Protein AF-A0A354T811-F1 (afdb_monomer)

Secondary structure (DSSP, 8-state):
-EEEEEEEESS--SEEEEEETTEEEE----SSSEEEEEE-S-STT-EEEEEEEE--TTPPSEEEEEEEEETTS--EEEEEEESSSEEEEEEEE---

Radius of gyration: 12.99 Å; Cα contacts (8 Å, |Δi|>4): 223; chains: 1; bounding box: 30×20×35 Å

Foldseek 3Di:
DKKKKWKAKPDQFPFKWKDKDHDIDGDRSPDPRDIDIDDHPDQAVWIKIWIKTAHDPPDAWMKMKMWMGDVPADIDIDMDIDGPRIDTDIDTGHDD

Mean predicted aligned error: 4.7 Å

Structure (mmCIF, N/CA/C/O backbone):
data_AF-A0A354T811-F1
#
_entry.id   AF-A0A354T811-F1
#
loop_
_atom_site.group_PDB
_atom_site.id
_atom_site.type_symbol
_atom_site.label_atom_id
_atom_site.label_alt_id
_atom_site.label_comp_id
_atom_site.label_asym_id
_atom_site.label_entity_id
_atom_site.label_seq_id
_atom_site.pdbx_PDB_ins_code
_atom_site.Cartn_x
_atom_site.Cartn_y
_atom_site.Cartn_z
_atom_site.occupancy
_atom_site.B_iso_or_equiv
_atom_site.auth_seq_id
_atom_site.auth_comp_id
_atom_site.auth_asym_id
_atom_site.auth_atom_id
_atom_site.pdbx_PDB_model_num
ATOM 1 N N . MET A 1 1 ? -7.029 -4.048 15.467 1.00 85.81 1 MET A N 1
ATOM 2 C CA . MET A 1 1 ? -8.122 -4.612 14.637 1.00 85.81 1 MET A CA 1
ATOM 3 C C . MET A 1 1 ? -7.538 -5.245 13.385 1.00 85.81 1 MET A C 1
ATOM 5 O O . MET A 1 1 ? -6.485 -4.795 12.947 1.00 85.81 1 MET A O 1
ATOM 9 N N . LYS A 1 2 ? -8.160 -6.296 12.843 1.00 89.75 2 LYS A N 1
ATOM 10 C CA . LYS A 1 2 ? -7.717 -6.882 11.570 1.00 89.75 2 LYS A CA 1
ATOM 11 C C . LYS A 1 2 ? -8.169 -5.991 10.415 1.00 89.75 2 LYS A C 1
ATOM 13 O O . LYS A 1 2 ? -9.183 -5.309 10.537 1.00 89.75 2 LYS A O 1
ATOM 18 N N . ALA A 1 3 ? -7.407 -5.985 9.337 1.00 91.62 3 ALA A N 1
ATOM 19 C CA . ALA A 1 3 ? -7.772 -5.327 8.099 1.00 91.62 3 ALA A CA 1
ATOM 20 C C . ALA A 1 3 ? -7.157 -6.075 6.924 1.00 91.62 3 ALA A C 1
ATOM 22 O O . ALA A 1 3 ? -6.077 -6.651 7.054 1.00 91.62 3 ALA A O 1
ATOM 23 N N . LEU A 1 4 ? -7.823 -6.021 5.782 1.00 91.31 4 LEU A N 1
ATOM 24 C CA . LEU A 1 4 ? -7.290 -6.508 4.527 1.00 91.31 4 LEU A CA 1
ATOM 25 C C . LEU A 1 4 ? -6.825 -5.315 3.698 1.00 91.31 4 LEU A C 1
ATOM 27 O O . LEU A 1 4 ? -7.599 -4.400 3.420 1.00 91.31 4 LEU A O 1
ATOM 31 N N . LEU A 1 5 ? -5.551 -5.320 3.321 1.00 90.00 5 LEU A N 1
ATOM 32 C CA . LEU A 1 5 ? -4.998 -4.3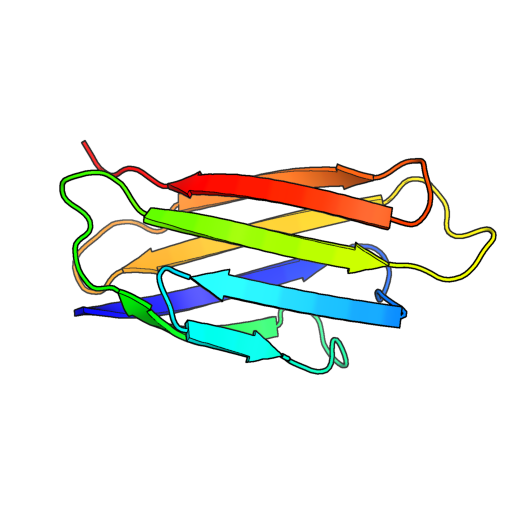68 2.375 1.00 90.00 5 LEU A CA 1
ATOM 33 C C . LEU A 1 5 ? -4.870 -5.049 1.015 1.00 90.00 5 LEU A C 1
ATOM 35 O O . LEU A 1 5 ? -4.200 -6.070 0.877 1.00 90.00 5 LEU A O 1
ATOM 39 N N . ARG A 1 6 ? -5.487 -4.461 0.001 1.00 91.56 6 ARG A N 1
ATOM 40 C CA . ARG A 1 6 ? -5.397 -4.885 -1.389 1.00 91.56 6 ARG A CA 1
ATOM 41 C C . ARG A 1 6 ? -4.646 -3.840 -2.180 1.00 91.56 6 ARG A C 1
ATOM 43 O O . ARG A 1 6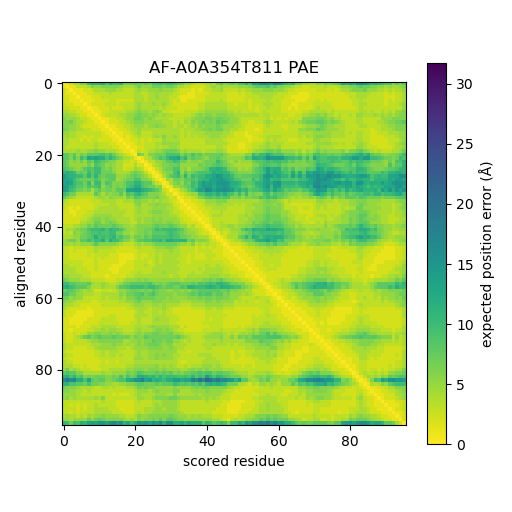 ? -5.006 -2.670 -2.173 1.00 91.56 6 ARG A O 1
ATOM 50 N N . LEU A 1 7 ? -3.625 -4.264 -2.902 1.00 90.25 7 LEU A N 1
ATOM 51 C CA . LEU A 1 7 ? -2.851 -3.389 -3.760 1.00 90.25 7 LEU A CA 1
ATOM 52 C C . LEU A 1 7 ? -2.943 -3.867 -5.205 1.00 90.25 7 LEU A C 1
ATOM 54 O O . LEU A 1 7 ? -2.668 -5.023 -5.529 1.00 90.25 7 LEU A O 1
ATOM 58 N N . ARG A 1 8 ? -3.337 -2.959 -6.093 1.00 92.19 8 ARG A N 1
ATOM 59 C CA . ARG A 1 8 ? -3.409 -3.180 -7.536 1.00 92.19 8 ARG A CA 1
ATOM 60 C C . ARG A 1 8 ? -2.431 -2.250 -8.227 1.00 92.19 8 ARG A C 1
ATOM 62 O O . ARG A 1 8 ? -2.312 -1.093 -7.843 1.00 92.19 8 ARG A O 1
ATOM 69 N N . PHE A 1 9 ? -1.752 -2.746 -9.249 1.00 90.50 9 PHE A N 1
ATOM 70 C CA . PHE A 1 9 ? -0.834 -1.950 -10.057 1.00 90.50 9 PHE A CA 1
ATOM 71 C C . PHE A 1 9 ? -1.025 -2.286 -11.532 1.00 90.50 9 PHE A C 1
ATOM 73 O O . PHE A 1 9 ? -1.245 -3.445 -11.881 1.00 90.50 9 PHE A O 1
ATOM 80 N N . ALA A 1 10 ? -0.937 -1.275 -12.397 1.00 87.94 10 ALA A N 1
ATOM 81 C CA . ALA A 1 10 ? -0.990 -1.481 -13.846 1.00 87.94 10 ALA A CA 1
ATOM 82 C C . ALA A 1 10 ? 0.299 -2.139 -14.370 1.00 87.94 10 ALA A C 1
ATOM 84 O O . ALA A 1 10 ? 0.256 -3.047 -15.197 1.00 87.94 10 ALA A O 1
ATOM 85 N N . HIS A 1 11 ? 1.445 -1.713 -13.835 1.00 88.94 11 HIS A N 1
ATOM 86 C CA . HIS A 1 11 ? 2.763 -2.261 -14.145 1.00 88.94 11 HIS A CA 1
ATOM 87 C C . HIS A 1 11 ? 3.438 -2.769 -12.876 1.00 88.94 11 HIS A C 1
ATOM 89 O O . HIS A 1 11 ? 3.398 -2.098 -11.843 1.00 88.94 11 HIS A O 1
ATOM 95 N N . LYS A 1 12 ? 4.078 -3.943 -12.963 1.00 88.12 12 LYS A N 1
ATOM 96 C CA . LYS A 1 12 ? 4.791 -4.559 -11.838 1.00 88.12 12 LYS A CA 1
ATOM 97 C C . LYS A 1 12 ? 5.920 -3.636 -11.352 1.00 88.12 12 LYS A C 1
ATOM 99 O O . LYS A 1 12 ? 6.837 -3.378 -12.136 1.00 88.12 12 LYS A O 1
ATOM 104 N N . PRO A 1 13 ? 5.887 -3.160 -10.095 1.00 88.88 13 PRO A N 1
ATOM 105 C CA . PRO A 1 13 ? 7.009 -2.432 -9.521 1.00 88.88 13 PRO A CA 1
ATOM 106 C C . PRO A 1 13 ? 8.195 -3.375 -9.275 1.00 88.88 13 PRO A C 1
ATOM 108 O O . PRO A 1 13 ? 8.023 -4.555 -8.961 1.00 88.88 13 PRO A O 1
ATOM 111 N N . ALA A 1 14 ? 9.407 -2.847 -9.428 1.00 88.06 14 ALA A N 1
ATOM 112 C CA . ALA A 1 14 ? 10.651 -3.530 -9.090 1.00 88.06 14 ALA A CA 1
ATOM 113 C C . ALA A 1 14 ? 10.809 -3.667 -7.570 1.00 88.06 14 ALA A C 1
ATOM 115 O O . ALA A 1 14 ? 11.200 -4.726 -7.080 1.00 88.06 14 ALA A O 1
ATOM 116 N N . THR A 1 15 ? 10.458 -2.615 -6.827 1.00 87.31 15 THR A N 1
ATOM 117 C CA . THR A 1 15 ? 10.374 -2.643 -5.364 1.00 87.31 15 THR A CA 1
ATOM 118 C C . THR A 1 15 ? 9.025 -2.110 -4.922 1.00 87.31 15 THR A C 1
ATOM 120 O O . THR A 1 15 ? 8.534 -1.130 -5.475 1.00 87.31 15 THR A O 1
ATOM 123 N N . LEU A 1 16 ? 8.439 -2.746 -3.913 1.00 88.75 16 LEU A N 1
ATOM 124 C CA . LEU A 1 16 ? 7.219 -2.294 -3.260 1.00 88.75 16 LEU A CA 1
ATOM 125 C C . LEU A 1 16 ? 7.406 -2.446 -1.751 1.00 88.75 16 LEU A C 1
ATOM 127 O O . LEU A 1 16 ? 7.591 -3.558 -1.253 1.00 88.75 16 LEU A O 1
ATOM 131 N N . SER A 1 17 ? 7.361 -1.327 -1.039 1.00 88.94 17 SER A N 1
ATOM 132 C CA . SER A 1 17 ? 7.277 -1.293 0.413 1.00 88.94 17 SER A CA 1
ATOM 133 C C . SER A 1 17 ? 5.984 -0.604 0.816 1.00 88.94 17 SER A C 1
ATOM 135 O O . SER A 1 17 ? 5.629 0.465 0.315 1.00 88.94 17 SER A O 1
ATOM 137 N N . LEU A 1 18 ? 5.266 -1.254 1.719 1.00 89.00 18 LEU A N 1
ATOM 138 C CA . LEU A 1 18 ? 4.074 -0.725 2.347 1.00 89.00 18 LEU A CA 1
ATOM 139 C C . LEU A 1 18 ? 4.334 -0.660 3.835 1.00 89.00 18 LEU A C 1
ATOM 141 O O . LEU A 1 18 ? 4.743 -1.652 4.429 1.00 89.00 18 LEU A O 1
ATOM 145 N N . LYS A 1 19 ? 4.056 0.469 4.466 1.00 89.50 19 LYS A N 1
ATOM 146 C CA . LYS A 1 19 ? 4.134 0.577 5.919 1.00 89.50 19 LYS A CA 1
ATOM 147 C C . LYS A 1 19 ? 2.836 1.135 6.463 1.00 89.50 19 LYS A C 1
ATOM 149 O O . LYS A 1 19 ? 2.310 2.114 5.948 1.00 89.50 19 LYS A O 1
ATOM 154 N N . ILE A 1 20 ? 2.321 0.494 7.506 1.00 86.00 20 ILE A N 1
ATOM 155 C CA . ILE A 1 20 ? 1.110 0.923 8.205 1.00 86.00 20 ILE A CA 1
ATOM 156 C C . ILE A 1 20 ? 1.447 1.030 9.685 1.00 86.00 20 ILE A C 1
ATOM 158 O O . ILE A 1 20 ? 1.865 0.043 10.298 1.00 86.00 20 ILE A O 1
ATOM 162 N N . ALA A 1 21 ? 1.274 2.228 10.250 1.00 75.62 21 ALA A N 1
ATOM 163 C CA . ALA A 1 21 ? 1.762 2.574 11.586 1.00 75.62 21 ALA A CA 1
ATOM 164 C C . ALA A 1 21 ? 3.261 2.222 11.740 1.00 75.62 21 ALA A C 1
ATOM 166 O O . ALA A 1 21 ? 4.104 2.810 11.065 1.00 75.62 21 ALA A O 1
ATOM 167 N N . ASP A 1 22 ? 3.601 1.228 12.562 1.00 72.19 22 ASP A N 1
ATOM 168 C CA . ASP A 1 22 ? 4.978 0.757 12.780 1.00 72.19 22 ASP A CA 1
ATOM 169 C C . ASP A 1 22 ? 5.315 -0.550 12.055 1.00 72.19 22 ASP A C 1
ATOM 171 O O . ASP A 1 22 ? 6.446 -1.034 12.131 1.00 72.19 22 ASP A O 1
ATOM 175 N N . LYS A 1 23 ? 4.355 -1.139 11.335 1.00 75.75 23 LYS A N 1
ATOM 176 C CA . LYS A 1 23 ? 4.560 -2.413 10.652 1.00 75.75 23 LYS A CA 1
ATOM 177 C C . LYS A 1 23 ? 4.897 -2.172 9.190 1.00 75.75 23 LYS A C 1
ATOM 179 O O . LYS A 1 23 ? 4.038 -1.789 8.397 1.00 75.75 23 LYS A O 1
ATOM 184 N N . GLU A 1 24 ? 6.151 -2.427 8.844 1.00 79.69 24 GLU A N 1
ATOM 185 C CA . GLU A 1 24 ? 6.568 -2.530 7.453 1.00 79.69 24 GLU A CA 1
ATOM 186 C C . GLU A 1 24 ? 6.177 -3.907 6.899 1.00 79.69 24 GLU A C 1
ATOM 188 O O . GLU A 1 24 ? 6.415 -4.954 7.506 1.00 79.69 24 GLU A O 1
ATOM 193 N N . LEU A 1 25 ? 5.527 -3.883 5.747 1.00 73.25 25 LEU A N 1
ATOM 194 C CA . LEU A 1 25 ? 5.089 -5.014 4.953 1.00 73.25 25 LEU A CA 1
ATOM 195 C C . LEU A 1 25 ? 5.852 -4.943 3.633 1.00 73.25 25 LEU A C 1
ATOM 197 O O . LEU A 1 25 ? 5.374 -4.416 2.627 1.00 73.25 25 LEU A O 1
ATOM 201 N N . ILE A 1 26 ? 7.067 -5.481 3.646 1.00 68.75 26 ILE A N 1
ATOM 202 C CA . ILE A 1 26 ? 7.834 -5.685 2.421 1.00 68.75 26 ILE A CA 1
ATOM 203 C C . ILE A 1 26 ? 7.248 -6.914 1.748 1.00 68.75 26 ILE A C 1
ATOM 205 O O . ILE A 1 26 ? 7.393 -8.033 2.243 1.00 68.75 26 ILE A O 1
ATOM 209 N N . THR A 1 27 ? 6.558 -6.699 0.636 1.00 67.88 27 THR A N 1
ATOM 210 C CA . THR A 1 27 ? 5.885 -7.783 -0.070 1.00 67.88 27 THR A CA 1
ATOM 211 C C . THR A 1 27 ? 6.383 -7.813 -1.504 1.00 67.88 27 THR A C 1
ATOM 213 O O . THR A 1 27 ? 6.366 -6.774 -2.170 1.00 67.88 27 THR A O 1
ATOM 216 N N . PRO A 1 28 ? 6.838 -8.969 -2.009 1.00 66.31 28 PRO A N 1
ATOM 217 C CA . PRO A 1 28 ? 7.199 -9.064 -3.408 1.00 66.31 28 PRO A CA 1
ATOM 218 C C . PRO A 1 28 ? 5.940 -8.835 -4.255 1.00 66.31 28 PRO A C 1
ATOM 220 O O . PRO A 1 28 ? 4.919 -9.501 -4.079 1.00 66.31 28 PRO A O 1
ATOM 223 N N . ALA A 1 29 ? 5.998 -7.860 -5.162 1.00 69.50 29 ALA A N 1
ATOM 224 C CA . ALA A 1 29 ? 4.894 -7.492 -6.048 1.00 69.50 29 ALA A CA 1
ATOM 225 C C . ALA A 1 29 ? 4.750 -8.495 -7.208 1.00 69.50 29 ALA A C 1
ATOM 227 O O . ALA A 1 29 ? 4.776 -8.134 -8.385 1.00 69.50 29 ALA A O 1
ATOM 228 N N . ASP A 1 30 ? 4.671 -9.785 -6.887 1.00 70.06 30 ASP A N 1
ATOM 229 C CA . ASP A 1 30 ? 4.692 -10.865 -7.873 1.00 70.06 30 ASP A CA 1
ATOM 230 C C . ASP A 1 30 ? 3.335 -11.107 -8.536 1.00 70.06 30 ASP A C 1
ATOM 232 O O . ASP A 1 30 ? 3.292 -11.638 -9.646 1.00 70.06 30 ASP A O 1
ATOM 236 N N . ALA A 1 31 ? 2.246 -10.668 -7.901 1.00 72.50 31 ALA A N 1
ATOM 237 C CA . ALA A 1 31 ? 0.887 -10.786 -8.411 1.00 72.50 31 ALA A CA 1
ATOM 238 C C . ALA A 1 31 ? 0.056 -9.526 -8.119 1.00 72.50 31 ALA A C 1
ATOM 240 O O . ALA A 1 31 ? 0.315 -8.802 -7.158 1.00 72.50 31 ALA A O 1
ATOM 241 N N . SER A 1 32 ? -0.947 -9.277 -8.967 1.00 81.19 32 SER A N 1
ATOM 242 C CA . SER A 1 32 ? -1.943 -8.217 -8.798 1.00 81.19 32 SER A CA 1
ATOM 243 C C . SER A 1 32 ? -3.355 -8.796 -9.005 1.00 81.19 32 SER A C 1
ATOM 245 O O . SER A 1 32 ? -3.570 -9.436 -10.037 1.00 81.19 32 SER A O 1
ATOM 247 N N . PRO A 1 33 ? -4.316 -8.593 -8.080 1.00 85.19 33 PRO A N 1
ATOM 248 C CA . PRO A 1 33 ? -4.170 -7.862 -6.822 1.00 85.19 33 PRO A CA 1
ATOM 249 C C . PRO A 1 33 ? -3.250 -8.588 -5.834 1.00 85.19 33 PRO A C 1
ATOM 251 O O . PRO A 1 33 ? -3.246 -9.813 -5.747 1.00 85.19 33 PRO A O 1
ATOM 254 N N . LEU A 1 34 ? -2.484 -7.804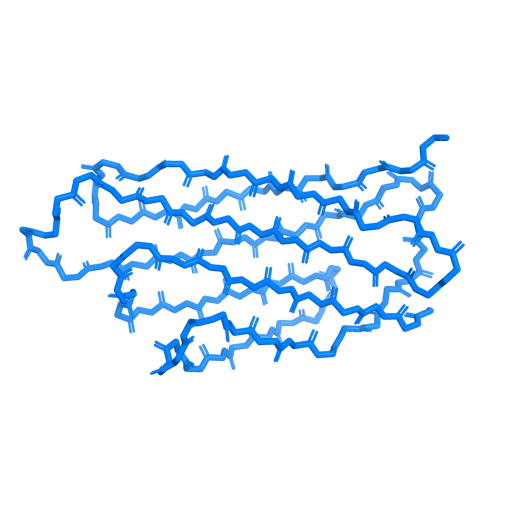 -5.085 1.00 86.38 34 LEU A N 1
ATOM 255 C CA . LEU A 1 34 ? -1.738 -8.260 -3.928 1.00 86.38 34 LEU A CA 1
ATOM 256 C C . LEU A 1 34 ? -2.624 -8.084 -2.697 1.00 86.38 34 LEU A C 1
ATOM 258 O O . LEU A 1 34 ? -3.053 -6.968 -2.419 1.00 86.38 34 LEU A O 1
ATOM 262 N N . GLU A 1 35 ? -2.896 -9.162 -1.973 1.00 89.19 35 GLU A N 1
ATOM 263 C CA . GLU A 1 35 ? -3.691 -9.125 -0.745 1.00 89.19 35 GLU A CA 1
ATOM 264 C C . GLU A 1 35 ? -2.775 -9.338 0.460 1.00 89.19 35 GLU A C 1
ATOM 266 O O . GLU A 1 35 ? -1.977 -10.277 0.487 1.00 89.19 35 GLU A O 1
ATOM 271 N N . VAL A 1 36 ? -2.865 -8.449 1.446 1.00 86.19 36 VAL A N 1
ATOM 272 C CA . VAL A 1 36 ? -2.021 -8.466 2.638 1.00 86.19 36 VAL A CA 1
ATOM 273 C C . VAL A 1 36 ? -2.881 -8.263 3.875 1.00 86.19 36 VAL A C 1
ATOM 275 O O . VAL A 1 36 ? -3.556 -7.244 4.022 1.00 86.19 36 VAL A O 1
ATOM 278 N N . ASP A 1 37 ? -2.814 -9.215 4.801 1.00 87.69 37 ASP A N 1
ATOM 279 C CA . ASP A 1 37 ? -3.422 -9.065 6.117 1.00 87.69 37 ASP A CA 1
ATOM 280 C C . ASP A 1 37 ? -2.635 -8.054 6.962 1.00 87.69 37 ASP A C 1
ATOM 282 O O . ASP A 1 37 ? -1.456 -8.236 7.299 1.00 87.69 37 ASP A O 1
ATOM 286 N N . ALA A 1 38 ? -3.317 -6.986 7.355 1.00 86.25 38 ALA A N 1
ATOM 287 C CA . ALA A 1 38 ? -2.802 -5.936 8.212 1.00 86.25 38 ALA A CA 1
ATOM 288 C C . ALA A 1 38 ? -3.490 -5.956 9.583 1.00 86.25 38 ALA A C 1
ATOM 290 O O . ALA A 1 38 ? -4.611 -6.435 9.769 1.00 86.25 38 ALA A O 1
ATOM 291 N N . VAL A 1 39 ? -2.794 -5.410 10.577 1.00 86.81 39 VAL A N 1
ATOM 292 C CA . VAL A 1 39 ? -3.370 -5.151 11.897 1.00 86.81 39 VAL A CA 1
ATOM 293 C C . VAL A 1 39 ? -3.260 -3.660 12.145 1.00 86.81 39 VAL A C 1
ATOM 295 O O . VAL A 1 39 ? -2.157 -3.131 12.243 1.00 86.81 39 VAL A O 1
ATOM 298 N N . LEU A 1 40 ? -4.405 -2.991 12.233 1.00 86.19 40 LEU A N 1
ATOM 299 C CA . LEU A 1 40 ? -4.486 -1.558 12.491 1.00 86.19 40 LEU A CA 1
ATOM 300 C C . LEU A 1 40 ? -4.576 -1.316 13.999 1.00 86.19 40 LEU A C 1
ATOM 302 O O . LEU A 1 40 ? -5.247 -2.072 14.714 1.00 86.19 40 LEU A O 1
ATOM 306 N N . ALA A 1 41 ? -3.913 -0.266 14.481 1.00 83.75 41 ALA A N 1
ATOM 307 C CA . ALA A 1 41 ? -3.983 0.134 15.885 1.00 83.75 41 ALA A CA 1
ATOM 308 C C . ALA A 1 41 ? -5.352 0.752 16.220 1.00 83.75 41 ALA A C 1
ATOM 310 O O . ALA A 1 41 ? -6.006 0.328 17.170 1.00 83.75 41 ALA A O 1
ATOM 311 N N . SER A 1 42 ? -5.801 1.701 15.397 1.00 82.94 42 SER A N 1
ATOM 312 C CA . SER A 1 42 ? -7.096 2.379 15.479 1.00 82.94 42 SER A CA 1
ATOM 313 C C . SER A 1 42 ? -7.475 2.901 14.092 1.00 82.94 42 SER A C 1
ATOM 315 O O . SER A 1 42 ? -6.593 3.161 13.278 1.00 82.94 42 SER A O 1
ATOM 317 N N . THR A 1 43 ? -8.771 3.059 13.829 1.00 84.50 43 THR A N 1
ATOM 318 C CA . THR A 1 43 ? -9.308 3.757 12.647 1.00 84.50 43 THR A CA 1
ATOM 319 C C . THR A 1 43 ? -9.959 5.096 12.999 1.00 84.50 43 THR A C 1
ATOM 321 O O . THR A 1 43 ? -10.400 5.796 12.091 1.00 84.50 43 THR A O 1
ATOM 324 N N . GLN A 1 44 ? -10.011 5.470 14.289 1.00 83.38 44 GLN A N 1
ATOM 325 C CA . GLN A 1 44 ? -10.689 6.692 14.753 1.00 83.38 44 GLN A CA 1
ATOM 326 C C . GLN A 1 44 ? -10.042 7.970 14.208 1.00 83.38 44 GLN A C 1
ATOM 328 O O . GLN A 1 44 ? -10.750 8.874 13.774 1.00 83.38 44 GLN A O 1
ATOM 333 N N . ASP A 1 45 ? -8.711 8.021 14.180 1.00 83.19 45 ASP A N 1
ATOM 334 C CA . ASP A 1 45 ? -7.943 9.179 13.703 1.00 83.19 45 ASP A CA 1
ATOM 335 C C . ASP A 1 45 ? -7.579 9.076 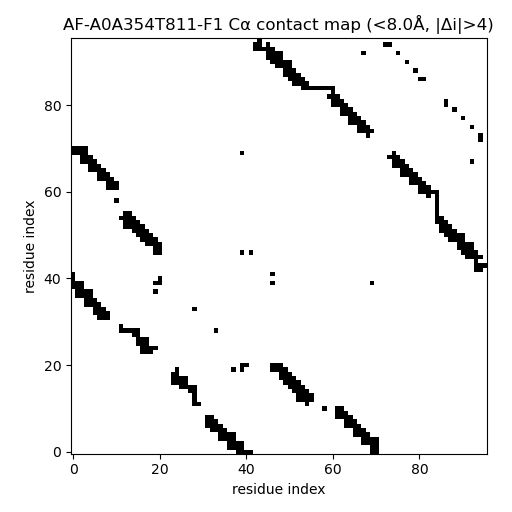12.211 1.00 83.19 45 ASP A C 1
ATOM 337 O O . ASP A 1 45 ? -6.890 9.932 11.660 1.00 83.19 45 ASP A O 1
ATOM 341 N N . GLY A 1 46 ? -8.066 8.028 11.543 1.00 87.25 46 GLY A N 1
ATOM 342 C CA . GLY A 1 46 ? -7.580 7.602 10.240 1.00 87.25 46 GLY A CA 1
ATOM 343 C C . GLY A 1 46 ? -6.348 6.702 10.336 1.00 87.25 46 GLY A C 1
ATOM 344 O O . GLY A 1 46 ? -5.776 6.472 11.400 1.00 87.25 46 GLY A O 1
ATOM 345 N N . VAL A 1 47 ? -5.988 6.118 9.201 1.00 90.19 47 VAL A N 1
ATOM 346 C CA . VAL A 1 47 ? -4.898 5.158 9.058 1.00 90.19 47 VAL A CA 1
ATOM 347 C C . VAL A 1 47 ? -3.986 5.644 7.953 1.00 90.19 47 VAL A C 1
ATOM 349 O O . VAL A 1 47 ? -4.389 5.671 6.790 1.00 90.19 47 VAL A O 1
ATOM 352 N N . ASP A 1 48 ? -2.755 5.968 8.323 1.00 91.94 48 ASP A N 1
ATOM 353 C CA . ASP A 1 48 ? -1.714 6.326 7.372 1.00 91.94 48 ASP A CA 1
ATOM 354 C C . ASP A 1 48 ? -1.037 5.072 6.823 1.00 91.94 48 ASP A C 1
ATOM 356 O O . ASP A 1 48 ? -0.518 4.225 7.564 1.00 91.94 48 ASP A O 1
ATOM 360 N N . VAL A 1 49 ? -1.043 4.973 5.499 1.00 91.44 49 VAL A N 1
ATOM 361 C CA . VAL A 1 49 ? -0.348 3.948 4.732 1.00 91.44 49 VAL A CA 1
ATOM 362 C C . VAL A 1 49 ? 0.741 4.633 3.926 1.00 91.44 49 VAL A C 1
ATOM 364 O O . VAL A 1 49 ? 0.465 5.406 3.012 1.00 91.44 49 VAL A O 1
ATOM 367 N N . PHE A 1 50 ? 1.987 4.341 4.266 1.00 91.69 50 PHE A N 1
ATOM 368 C CA . PHE A 1 50 ? 3.150 4.792 3.522 1.00 91.69 50 PHE A CA 1
ATOM 369 C C . PHE A 1 50 ? 3.383 3.808 2.382 1.00 91.69 50 PHE A C 1
ATOM 371 O O . PHE A 1 50 ? 3.589 2.613 2.611 1.00 91.69 50 PHE A O 1
ATOM 378 N N . LEU A 1 51 ? 3.322 4.314 1.161 1.00 91.00 51 LEU A N 1
ATOM 379 C CA . LEU A 1 51 ? 3.543 3.568 -0.060 1.00 91.00 51 LEU A CA 1
ATOM 380 C C . LEU A 1 51 ? 4.845 4.042 -0.684 1.00 91.00 51 LEU A C 1
ATOM 382 O O . LEU A 1 51 ? 4.942 5.186 -1.122 1.00 91.00 51 LEU A O 1
ATOM 386 N N . ASN A 1 52 ? 5.800 3.129 -0.794 1.00 91.88 52 ASN A N 1
ATOM 387 C CA . ASN A 1 52 ? 6.994 3.334 -1.586 1.00 91.88 52 ASN A CA 1
ATOM 388 C C . ASN A 1 52 ? 7.053 2.278 -2.690 1.00 91.88 52 ASN A C 1
ATOM 390 O O . ASN A 1 52 ? 6.987 1.076 -2.426 1.00 91.88 52 ASN A O 1
ATOM 394 N N . ALA A 1 53 ? 7.170 2.717 -3.934 1.00 91.00 53 ALA A N 1
ATOM 395 C CA . ALA A 1 53 ? 7.328 1.835 -5.072 1.00 91.00 53 ALA A CA 1
ATOM 396 C C . ALA A 1 53 ? 8.335 2.404 -6.067 1.00 91.00 53 ALA A C 1
ATOM 398 O O . ALA A 1 53 ? 8.397 3.610 -6.294 1.00 91.00 53 ALA A O 1
ATOM 399 N N . THR A 1 54 ? 9.107 1.525 -6.696 1.00 91.25 54 THR A N 1
ATOM 400 C CA . THR A 1 54 ? 9.967 1.886 -7.827 1.00 91.25 54 THR A CA 1
ATOM 401 C C . THR A 1 54 ? 9.685 0.966 -8.995 1.00 91.25 54 THR A C 1
ATOM 403 O O . THR A 1 54 ? 9.310 -0.193 -8.816 1.00 91.25 54 THR A O 1
ATOM 406 N N . TRP A 1 55 ? 9.869 1.475 -10.203 1.00 91.44 55 TRP A N 1
ATOM 407 C CA . TRP A 1 55 ? 9.717 0.739 -11.444 1.00 91.44 55 TRP A CA 1
ATOM 408 C C . TRP A 1 55 ? 11.012 0.804 -12.253 1.00 91.44 55 TRP A C 1
ATOM 410 O O . TRP A 1 55 ? 11.798 1.739 -12.088 1.00 91.44 55 TRP A O 1
AT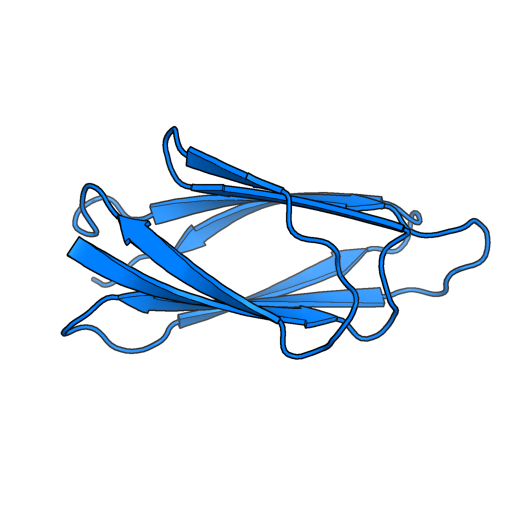OM 420 N N . PRO A 1 56 ? 11.252 -0.175 -13.140 1.00 88.81 56 PRO A N 1
ATOM 421 C CA . PRO A 1 56 ? 12.366 -0.109 -14.076 1.00 88.81 56 PRO A CA 1
ATOM 422 C C . PRO A 1 56 ? 12.320 1.158 -14.939 1.00 88.81 56 PRO A C 1
ATOM 42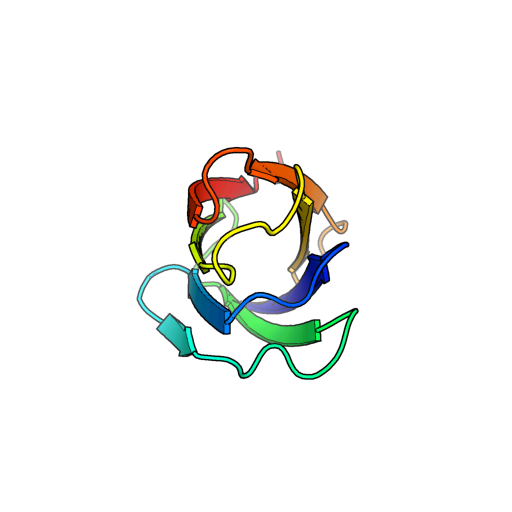4 O O . PRO A 1 56 ? 11.239 1.663 -15.266 1.00 88.81 56 PRO A O 1
ATOM 427 N N . GLU A 1 57 ? 13.492 1.627 -15.369 1.00 82.88 57 GLU A N 1
ATOM 428 C CA . GLU A 1 57 ? 13.594 2.726 -16.332 1.00 82.88 57 GLU A CA 1
ATOM 429 C C . GLU A 1 57 ? 12.779 2.420 -17.600 1.00 82.88 57 GLU A C 1
ATOM 431 O O . GLU A 1 57 ? 12.779 1.291 -18.097 1.00 82.88 57 GLU A O 1
ATOM 436 N N . ASN A 1 58 ? 12.118 3.444 -18.147 1.00 84.94 58 ASN A N 1
ATOM 437 C CA . ASN A 1 58 ? 11.182 3.372 -19.284 1.00 84.94 58 ASN A CA 1
ATOM 438 C C . ASN A 1 58 ? 9.815 2.732 -18.989 1.00 84.94 58 ASN A C 1
ATOM 440 O O . ASN A 1 58 ? 9.052 2.477 -19.923 1.00 84.94 58 ASN A O 1
ATOM 444 N N . THR A 1 59 ? 9.470 2.491 -17.722 1.00 86.50 59 THR A N 1
ATOM 445 C CA . THR A 1 59 ? 8.074 2.184 -17.378 1.00 86.50 59 THR A CA 1
ATOM 446 C C . THR A 1 59 ? 7.209 3.412 -17.687 1.00 86.50 59 THR A C 1
ATOM 448 O O . THR A 1 59 ? 7.569 4.509 -17.255 1.00 86.50 59 THR A O 1
ATOM 451 N N . PRO A 1 60 ? 6.110 3.267 -18.452 1.00 88.50 60 PRO A N 1
ATOM 452 C CA . PRO A 1 60 ? 5.206 4.379 -18.733 1.00 88.50 60 PRO A CA 1
ATOM 453 C C . PRO A 1 60 ? 4.490 4.840 -17.459 1.00 88.50 60 PRO A C 1
ATOM 455 O O . PRO A 1 60 ? 4.544 4.165 -16.428 1.00 88.50 60 PRO A O 1
ATOM 458 N N . ASP A 1 61 ? 3.775 5.961 -17.558 1.00 89.50 61 ASP A N 1
ATOM 459 C CA . ASP A 1 61 ? 2.914 6.451 -16.483 1.00 89.50 61 ASP A CA 1
ATOM 460 C C . ASP A 1 61 ? 2.029 5.317 -15.953 1.00 89.50 61 ASP A C 1
ATOM 462 O O . ASP A 1 61 ? 1.274 4.676 -16.690 1.00 89.50 61 ASP A O 1
ATOM 466 N N . THR A 1 62 ? 2.157 5.050 -14.660 1.00 91.19 62 THR A N 1
ATOM 467 C CA . THR A 1 62 ? 1.549 3.898 -14.002 1.00 91.19 62 THR A CA 1
ATOM 468 C C . THR A 1 62 ? 0.783 4.350 -12.775 1.00 91.19 62 THR A C 1
ATOM 470 O O . THR A 1 62 ? 1.055 5.396 -12.187 1.00 91.19 62 THR A O 1
ATOM 473 N N . ALA A 1 63 ? -0.194 3.549 -12.374 1.00 91.56 63 ALA A N 1
ATOM 474 C CA . ALA A 1 63 ? -0.992 3.802 -11.193 1.00 91.56 63 ALA A CA 1
ATOM 475 C C . ALA A 1 63 ? -0.903 2.620 -10.233 1.00 91.56 63 ALA A C 1
ATOM 477 O O . ALA A 1 63 ? -0.893 1.455 -10.653 1.00 91.56 63 ALA A O 1
ATOM 478 N N . ILE A 1 64 ? -0.882 2.941 -8.943 1.00 91.56 64 ILE A N 1
ATOM 479 C CA . ILE A 1 64 ? -1.133 1.997 -7.864 1.00 91.56 64 ILE A CA 1
ATOM 480 C C . ILE A 1 64 ? -2.456 2.380 -7.206 1.00 91.56 64 ILE A C 1
ATOM 482 O O . ILE A 1 64 ? -2.647 3.522 -6.791 1.00 91.56 64 ILE A O 1
ATOM 486 N N . THR A 1 65 ? -3.356 1.412 -7.081 1.00 93.25 65 THR A N 1
ATOM 487 C CA . THR A 1 65 ? -4.573 1.525 -6.280 1.00 93.25 65 THR A CA 1
ATOM 488 C C . THR A 1 65 ? -4.399 0.723 -5.001 1.00 93.25 65 THR A C 1
ATOM 490 O O . THR A 1 65 ? -4.174 -0.486 -5.058 1.00 93.25 65 THR A O 1
ATOM 493 N N . LEU A 1 66 ? -4.519 1.385 -3.856 1.00 92.88 66 LEU A N 1
ATOM 494 C CA . LEU A 1 66 ? -4.591 0.745 -2.550 1.00 92.88 66 LEU A CA 1
ATOM 495 C C . LEU A 1 66 ? -6.033 0.738 -2.090 1.00 92.88 66 LEU A C 1
ATOM 497 O O . LEU A 1 66 ? -6.702 1.762 -2.121 1.00 92.88 66 LEU A O 1
ATOM 501 N N . GLU A 1 67 ? -6.488 -0.404 -1.620 1.00 94.19 67 GLU A N 1
ATOM 502 C CA . GLU A 1 67 ? -7.778 -0.588 -0.986 1.00 94.19 67 GLU A CA 1
ATOM 503 C C . GLU A 1 67 ? -7.547 -1.144 0.415 1.00 94.19 67 GLU A C 1
ATOM 505 O O . GLU A 1 67 ? -6.817 -2.115 0.593 1.00 94.19 67 GLU A O 1
ATOM 510 N N . LEU A 1 68 ? -8.134 -0.496 1.414 1.00 93.19 68 LEU A N 1
ATOM 511 C CA . LEU A 1 68 ? -8.037 -0.879 2.810 1.00 93.19 68 LEU A CA 1
ATOM 512 C C . LEU A 1 68 ? -9.434 -1.177 3.345 1.00 93.19 68 LEU A C 1
ATOM 514 O O . LEU A 1 68 ? -10.319 -0.319 3.326 1.00 93.19 68 LEU A O 1
ATOM 518 N N . GLU A 1 69 ? -9.607 -2.395 3.840 1.00 94.06 69 GLU A N 1
ATOM 519 C CA . GLU A 1 69 ? -10.856 -2.918 4.386 1.00 94.06 69 GLU A CA 1
ATOM 520 C C . GLU A 1 69 ? -10.629 -3.351 5.842 1.00 94.06 69 GLU A C 1
ATOM 522 O O . GLU A 1 69 ? -10.153 -4.460 6.101 1.00 94.06 69 GLU A O 1
ATOM 527 N N . PRO A 1 70 ? -10.891 -2.472 6.824 1.00 92.38 70 PRO A N 1
ATOM 528 C CA . PRO A 1 70 ? -10.858 -2.842 8.231 1.00 92.38 70 PRO A CA 1
ATOM 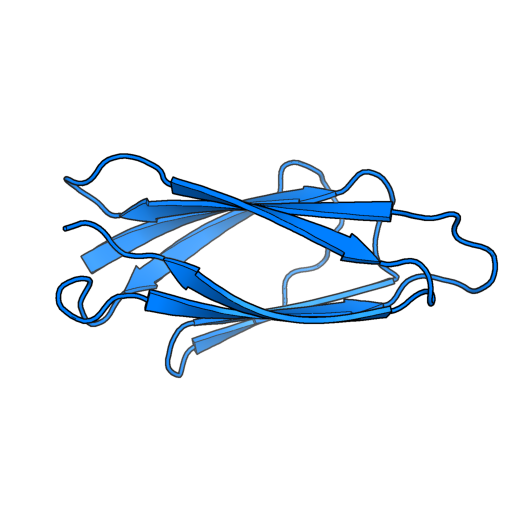529 C C . PRO A 1 70 ? -12.040 -3.739 8.601 1.00 92.38 70 PRO A C 1
ATOM 531 O O . PRO A 1 70 ? -13.154 -3.550 8.119 1.00 92.38 70 PRO A O 1
ATOM 534 N N . ASP A 1 71 ? -11.819 -4.663 9.533 1.00 90.69 71 ASP A N 1
ATOM 535 C CA . ASP A 1 71 ? -12.878 -5.527 10.055 1.00 90.69 71 ASP A CA 1
ATOM 536 C C . ASP A 1 71 ? -14.014 -4.684 10.667 1.00 90.69 71 ASP A C 1
ATOM 538 O O . ASP A 1 71 ? -13.790 -3.881 11.579 1.00 90.69 71 ASP A O 1
ATOM 542 N N . GLY A 1 72 ? -15.225 -4.841 10.127 1.00 89.44 72 GLY A N 1
ATOM 543 C CA . GLY A 1 72 ? -16.416 -4.101 10.551 1.00 89.44 72 GLY A CA 1
ATOM 544 C C . GLY A 1 72 ? -16.594 -2.702 9.942 1.00 89.44 72 GLY A C 1
ATOM 545 O O . GLY A 1 72 ? -17.525 -2.006 10.344 1.00 89.44 72 GLY A O 1
ATOM 546 N N . LEU A 1 73 ? -15.753 -2.286 8.986 1.00 91.06 73 LEU A N 1
ATOM 547 C CA . LEU A 1 73 ? -15.880 -1.018 8.252 1.00 91.06 73 LEU A CA 1
ATOM 548 C C . LEU A 1 73 ? -15.924 -1.251 6.735 1.00 91.06 73 LEU A C 1
ATOM 550 O O . LEU A 1 73 ? -15.474 -2.277 6.236 1.00 91.06 73 LEU A O 1
ATOM 554 N N . GLU A 1 74 ? -16.467 -0.288 5.989 1.00 91.69 74 GLU A N 1
ATOM 555 C CA . GLU A 1 74 ? -16.473 -0.356 4.523 1.00 91.69 74 GLU A CA 1
ATOM 556 C C . GLU A 1 74 ? -15.056 -0.246 3.944 1.00 91.69 74 GLU A C 1
ATOM 558 O O . GLU A 1 74 ? -14.229 0.532 4.430 1.00 91.69 74 GLU A O 1
ATOM 563 N N . ALA A 1 75 ? -14.791 -0.980 2.862 1.00 92.94 75 ALA A N 1
ATOM 564 C CA . ALA A 1 75 ? -13.547 -0.851 2.115 1.00 92.94 75 ALA A CA 1
ATOM 565 C C . ALA A 1 75 ? -13.404 0.562 1.532 1.00 92.94 75 ALA A C 1
ATOM 567 O O . ALA A 1 75 ? -14.342 1.132 0.968 1.00 92.94 75 ALA A O 1
ATOM 568 N N . ARG A 1 76 ? -12.206 1.134 1.648 1.00 94.50 76 ARG A N 1
ATOM 569 C CA . ARG A 1 76 ? -11.854 2.430 1.058 1.00 94.50 76 ARG A CA 1
ATOM 570 C C . ARG A 1 76 ? -10.707 2.234 0.087 1.00 94.50 76 ARG A C 1
ATOM 572 O O . ARG A 1 76 ? -9.725 1.595 0.437 1.00 94.50 76 ARG A O 1
ATOM 579 N N . SER A 1 77 ? -10.816 2.809 -1.106 1.00 94.31 77 SER A N 1
ATOM 580 C CA . SER A 1 77 ? -9.803 2.694 -2.155 1.00 94.31 77 SER A CA 1
ATOM 581 C C . SER A 1 77 ? -9.261 4.055 -2.571 1.00 94.31 77 SER A C 1
ATOM 583 O O . SER A 1 77 ? -10.041 4.963 -2.842 1.00 94.31 77 SER A O 1
ATOM 585 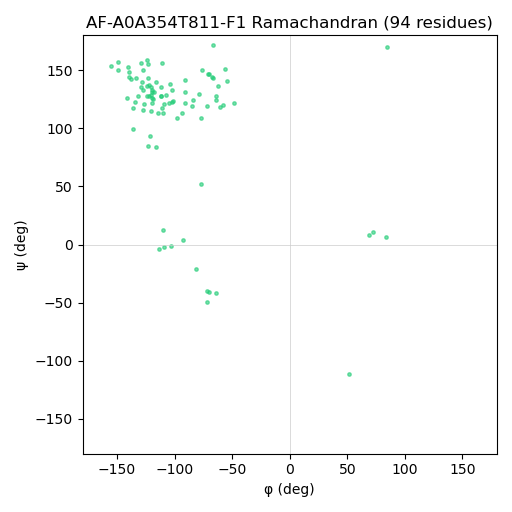N N . GLU A 1 78 ? -7.947 4.156 -2.717 1.00 94.44 78 GLU A N 1
ATOM 586 C CA . GLU A 1 78 ? -7.218 5.344 -3.145 1.00 94.44 78 GLU A CA 1
ATOM 587 C C . GLU A 1 78 ? -6.266 4.974 -4.283 1.00 94.44 78 GLU A C 1
ATOM 589 O O . GLU A 1 78 ? -5.567 3.964 -4.223 1.00 94.44 78 GLU A O 1
ATOM 594 N N . THR A 1 79 ? -6.225 5.792 -5.335 1.00 93.56 79 THR A N 1
ATOM 595 C CA . THR A 1 79 ? -5.303 5.595 -6.463 1.00 93.56 79 THR A CA 1
ATOM 596 C C . THR A 1 79 ? -4.261 6.702 -6.488 1.00 93.56 79 THR A C 1
ATOM 598 O O . THR A 1 79 ? -4.586 7.881 -6.324 1.00 93.56 79 THR A O 1
ATOM 601 N N . ARG A 1 80 ? -3.001 6.325 -6.695 1.00 93.62 80 ARG A N 1
ATOM 602 C CA . ARG A 1 80 ? -1.863 7.231 -6.853 1.00 93.62 80 ARG A CA 1
ATOM 603 C C . ARG A 1 80 ? -1.163 6.946 -8.173 1.00 93.62 80 ARG A C 1
ATOM 605 O O . ARG A 1 80 ? -0.974 5.790 -8.545 1.00 93.62 80 ARG A O 1
ATOM 612 N N . TRP A 1 81 ? -0.816 8.015 -8.875 1.00 91.75 81 TRP A N 1
ATOM 613 C CA . TRP A 1 81 ? -0.176 7.966 -10.184 1.00 91.75 81 TRP A CA 1
ATOM 614 C C . TRP A 1 81 ? 1.307 8.288 -10.046 1.00 91.75 81 TRP A C 1
ATOM 616 O O . TRP A 1 81 ? 1.675 9.212 -9.325 1.00 91.75 81 TRP A O 1
ATOM 626 N N . SER A 1 82 ? 2.143 7.541 -10.758 1.00 88.19 82 SER A N 1
ATOM 627 C CA . SER A 1 82 ? 3.572 7.787 -10.901 1.00 88.19 82 SER A CA 1
ATOM 628 C C . SER A 1 82 ? 3.911 7.989 -12.371 1.00 88.19 82 SER A C 1
ATOM 630 O O . SER A 1 82 ? 3.578 7.149 -13.206 1.00 88.19 82 SER A O 1
ATOM 632 N N . SER A 1 83 ? 4.604 9.088 -12.666 1.00 81.00 83 SER A N 1
ATOM 633 C CA . SER A 1 83 ? 5.168 9.403 -13.986 1.00 81.00 83 SER A CA 1
ATOM 634 C C . SER A 1 83 ? 6.701 9.405 -14.008 1.00 81.00 83 SER A C 1
ATOM 636 O O . SER A 1 83 ? 7.317 9.578 -15.055 1.00 81.00 83 SER A O 1
ATOM 638 N N . ALA A 1 84 ? 7.343 9.216 -12.850 1.00 78.12 84 ALA A N 1
ATOM 639 C CA . ALA A 1 84 ? 8.793 9.346 -12.677 1.00 78.12 84 ALA A CA 1
ATOM 640 C C . ALA A 1 84 ? 9.506 8.003 -12.437 1.00 78.12 84 ALA A C 1
ATOM 642 O O . ALA A 1 84 ? 10.656 7.982 -12.007 1.00 78.12 84 ALA A O 1
ATOM 643 N N . GLY A 1 85 ? 8.824 6.873 -12.655 1.00 83.44 85 GLY A N 1
ATOM 644 C CA . GLY A 1 85 ? 9.375 5.546 -12.358 1.00 83.44 85 GLY A CA 1
ATOM 645 C C . GLY A 1 85 ? 9.540 5.261 -10.859 1.00 83.44 85 GLY A C 1
ATOM 646 O O . GLY A 1 85 ? 10.098 4.233 -10.486 1.00 83.44 85 GL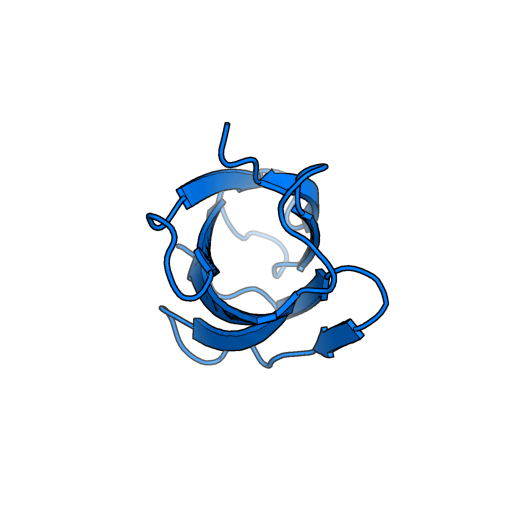Y A O 1
ATOM 647 N N . SER A 1 86 ? 9.036 6.130 -9.984 1.00 89.88 86 SER A N 1
ATOM 648 C CA . SER A 1 86 ? 8.957 5.909 -8.541 1.00 89.88 86 SER A CA 1
ATOM 649 C C . SER A 1 86 ? 7.752 6.620 -7.932 1.00 89.88 86 SER A C 1
ATOM 651 O O . SER A 1 86 ? 7.189 7.554 -8.510 1.00 89.88 86 SER A O 1
ATOM 653 N N . LEU A 1 87 ? 7.314 6.134 -6.779 1.00 91.19 87 LEU A N 1
ATOM 654 C CA . LEU A 1 87 ? 6.196 6.661 -6.018 1.00 91.19 87 LEU A CA 1
ATOM 655 C C . LEU A 1 87 ? 6.568 6.589 -4.542 1.00 91.19 87 LEU A C 1
ATOM 657 O O . LEU A 1 87 ? 6.942 5.522 -4.064 1.00 91.19 87 LEU A O 1
ATOM 661 N N . ASP A 1 88 ? 6.468 7.713 -3.848 1.00 92.06 88 ASP A N 1
ATOM 662 C CA . ASP A 1 88 ? 6.656 7.815 -2.404 1.00 92.06 88 ASP A CA 1
ATOM 663 C C . ASP A 1 88 ? 5.539 8.707 -1.871 1.00 92.06 88 ASP A C 1
ATOM 665 O O . ASP A 1 88 ? 5.553 9.920 -2.059 1.00 92.06 88 ASP A O 1
ATOM 669 N N . GLU A 1 89 ? 4.501 8.081 -1.329 1.00 91.62 89 GLU A N 1
ATOM 670 C CA . GLU A 1 89 ? 3.256 8.754 -0.978 1.00 91.62 89 GLU A CA 1
ATOM 671 C C . GLU A 1 89 ? 2.728 8.245 0.359 1.00 91.62 89 GLU A C 1
ATOM 673 O O . GLU A 1 89 ? 2.870 7.071 0.709 1.00 91.62 89 GLU A O 1
ATOM 678 N N . VAL A 1 90 ? 2.052 9.132 1.086 1.00 92.62 90 VAL A N 1
ATOM 679 C CA . VAL A 1 90 ? 1.317 8.781 2.302 1.00 92.62 90 VAL A CA 1
ATOM 680 C C . VAL A 1 90 ? -0.170 8.877 2.006 1.00 92.62 90 VAL A C 1
ATOM 682 O O . VAL A 1 90 ? -0.678 9.922 1.599 1.00 92.62 90 VAL A O 1
ATOM 685 N N . ILE A 1 91 ? -0.874 7.766 2.189 1.00 92.19 91 ILE A N 1
ATOM 686 C CA . ILE A 1 91 ? -2.309 7.665 1.955 1.00 92.19 91 ILE A CA 1
ATOM 687 C C . ILE A 1 91 ? -3.005 7.516 3.300 1.00 92.19 91 ILE A C 1
ATOM 689 O O . ILE A 1 91 ? -2.873 6.488 3.962 1.00 92.19 91 ILE A O 1
ATOM 693 N N . THR A 1 92 ? -3.774 8.531 3.682 1.00 92.38 92 THR A N 1
ATOM 694 C CA . THR A 1 92 ? -4.587 8.503 4.898 1.00 92.38 92 THR A CA 1
ATOM 695 C C . THR A 1 92 ? -5.994 8.019 4.573 1.00 92.38 92 THR A C 1
ATOM 697 O O . THR A 1 92 ? -6.772 8.713 3.914 1.00 92.38 92 THR A O 1
ATOM 700 N N . PHE A 1 93 ? -6.355 6.841 5.071 1.00 91.81 93 PHE A N 1
ATOM 701 C CA . PHE A 1 93 ? -7.722 6.332 5.007 1.00 91.81 93 PHE A CA 1
ATOM 702 C C . PHE A 1 93 ? -8.489 6.754 6.256 1.00 91.81 93 PHE A C 1
ATOM 704 O O . PHE A 1 93 ? -8.010 6.565 7.368 1.00 91.81 93 PHE A O 1
ATOM 711 N N . SER A 1 94 ? -9.691 7.307 6.098 1.00 89.69 94 SER A N 1
ATOM 712 C CA . SER A 1 94 ? -10.553 7.655 7.231 1.00 89.69 94 SER A CA 1
ATOM 713 C C . SER A 1 94 ? -11.981 7.174 7.006 1.00 89.69 94 SER A C 1
ATOM 715 O O . SER A 1 94 ? -12.504 7.192 5.890 1.00 89.69 94 SER A O 1
ATOM 717 N N . TRP A 1 95 ? -12.606 6.742 8.096 1.00 86.88 95 TRP A N 1
ATOM 718 C CA . TRP A 1 95 ? -13.983 6.270 8.148 1.00 86.88 95 TRP A CA 1
ATOM 719 C C . TRP A 1 95 ? -14.691 7.144 9.178 1.00 86.88 95 TRP A C 1
ATOM 721 O O . TRP A 1 95 ? -14.690 6.834 10.365 1.00 86.88 95 TRP A O 1
ATOM 731 N N . LYS A 1 96 ? -15.165 8.307 8.726 1.00 71.00 96 LYS A N 1
ATOM 732 C CA . LYS A 1 96 ? -16.021 9.177 9.537 1.00 71.00 96 LYS A CA 1
ATOM 733 C C . LYS A 1 96 ? -17.414 8.586 9.682 1.00 71.00 96 LYS A C 1
ATOM 735 O O . LYS A 1 96 ? -17.869 7.956 8.701 1.00 71.00 96 LYS A O 1
#

pLDDT: mean 87.12, std 6.74, range [66.31, 94.5]

Solvent-accessible surface area (backbone atoms only — not comparable to full-atom values): 5507 Å² total; per-residue (Å²): 82,56,25,43,37,36,39,37,55,80,58,75,44,75,42,45,40,38,30,43,86,90,50,72,46,80,45,85,58,83,56,71,72,35,79,43,86,43,73,46,92,59,54,86,89,29,40,55,33,40,40,37,36,32,37,55,89,88,54,68,78,34,43,41,37,43,31,45,29,42,74,95,51,77,72,45,75,49,76,48,77,27,78,76,38,44,43,81,48,76,47,73,49,69,74,130

Sequence (96 aa):
MKALLRLRFAHKPATLSLKIADKELITPADASPLEVDAVLASTQDGVDVFLNATWPENTPDTAITLELEPDGLEARSETRWSSAGSLDEVITFSWK